Protein AF-A0A7I7X8P5-F1 (afdb_monomer_lite)

Foldseek 3Di:
DVLLVVLVVQLVVLVCVQCVQPVVLQDQAPPDDNADPLLVVLQVQLVVCQVVVVVVLVVQCVPFVDDDPDDQDDHTSHPVVVVCVCPVDPVSVVVSVVQCCLLVPVQQVCQVVVCVVLVRDPSSSLSVSCVRGNSSNSVSVSVSSVVSSVSNVVSVVVCVVCCVVPDDPPPPDDDDDD

InterPro domains:
  IPR021362 Protein of unknown function DUF2834 [PF11196] (41-147)

pLDDT: mean 90.39, std 12.72, range [47.62, 98.5]

Structure (mmCIF, N/CA/C/O backbone):
data_AF-A0A7I7X8P5-F1
#
_entry.id   AF-A0A7I7X8P5-F1
#
loop_
_atom_site.group_PDB
_atom_site.id
_atom_site.type_symbol
_atom_site.label_atom_id
_atom_site.label_alt_id
_atom_site.label_comp_id
_atom_site.label_asym_id
_atom_site.label_entity_id
_atom_site.label_seq_id
_atom_site.pdbx_PDB_ins_code
_atom_site.Cartn_x
_atom_site.Cartn_y
_atom_site.Cartn_z
_atom_site.occupancy
_atom_site.B_iso_or_equiv
_atom_site.auth_seq_id
_atom_site.auth_comp_id
_atom_site.auth_asym_id
_atom_site.auth_atom_id
_atom_site.pdbx_PDB_model_num
ATOM 1 N N . MET A 1 1 ? 1.576 -6.373 -21.141 1.00 84.38 1 MET A N 1
ATOM 2 C CA . MET A 1 1 ? 0.171 -6.500 -20.682 1.00 84.38 1 MET A CA 1
ATOM 3 C C . MET A 1 1 ? -0.008 -7.536 -19.574 1.00 84.38 1 MET A C 1
ATOM 5 O O . MET A 1 1 ? -0.614 -7.199 -18.567 1.00 84.38 1 MET A O 1
ATOM 9 N N . ILE A 1 2 ? 0.549 -8.750 -19.695 1.00 85.50 2 ILE A N 1
ATOM 10 C CA . ILE A 1 2 ? 0.429 -9.810 -18.666 1.00 85.50 2 ILE A CA 1
ATOM 11 C C . ILE A 1 2 ? 0.851 -9.330 -17.266 1.00 85.50 2 ILE A C 1
ATOM 13 O O . ILE A 1 2 ? 0.130 -9.565 -16.302 1.00 85.50 2 ILE A O 1
ATOM 17 N N . SER A 1 3 ? 1.967 -8.599 -17.153 1.00 84.81 3 SER A N 1
ATOM 18 C CA . SER A 1 3 ? 2.436 -8.044 -15.875 1.00 84.81 3 SER A CA 1
ATOM 19 C C . SER A 1 3 ? 1.381 -7.178 -15.179 1.00 84.81 3 SER A C 1
ATOM 21 O O . SER A 1 3 ? 1.156 -7.353 -13.986 1.00 84.81 3 SER A O 1
ATOM 23 N N . LEU A 1 4 ? 0.684 -6.303 -15.911 1.00 90.31 4 LEU A N 1
ATOM 24 C CA . LEU A 1 4 ? -0.352 -5.425 -15.354 1.00 90.31 4 LEU A CA 1
ATOM 25 C C . LEU A 1 4 ? -1.567 -6.213 -14.857 1.00 90.31 4 LEU A C 1
ATOM 27 O O . LEU A 1 4 ? -2.099 -5.912 -13.793 1.00 90.31 4 LEU A O 1
ATOM 31 N N . ILE A 1 5 ? -1.968 -7.257 -15.586 1.00 91.88 5 ILE A N 1
ATOM 32 C CA . ILE A 1 5 ? -3.070 -8.140 -15.177 1.00 91.88 5 ILE A CA 1
ATOM 33 C C . ILE A 1 5 ? -2.705 -8.878 -13.886 1.00 91.88 5 ILE A C 1
ATOM 35 O O . ILE A 1 5 ? -3.506 -8.919 -12.955 1.00 91.88 5 ILE A O 1
ATOM 39 N N . VAL A 1 6 ? -1.481 -9.407 -13.796 1.00 91.25 6 VAL A N 1
ATOM 40 C CA . VAL A 1 6 ? -0.989 -10.064 -12.577 1.00 91.25 6 VAL A CA 1
ATOM 41 C C 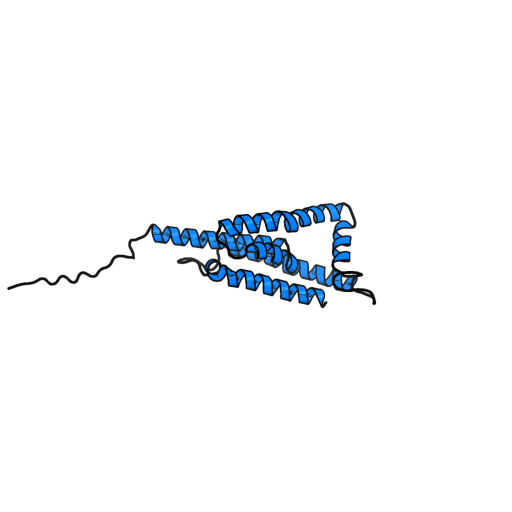. VAL A 1 6 ? -1.009 -9.093 -11.392 1.00 91.25 6 VAL A C 1
ATOM 43 O O . VAL A 1 6 ? -1.515 -9.453 -10.331 1.00 91.25 6 VAL A O 1
ATOM 46 N N . HIS A 1 7 ? -0.553 -7.848 -11.571 1.00 90.88 7 HIS A N 1
ATOM 47 C CA . HIS A 1 7 ? -0.622 -6.828 -10.516 1.00 90.88 7 HIS A CA 1
ATOM 48 C C . HIS A 1 7 ? -2.069 -6.512 -10.117 1.00 90.88 7 HIS A C 1
ATOM 50 O O . HIS A 1 7 ? -2.360 -6.432 -8.928 1.00 90.88 7 HIS A O 1
ATOM 56 N N . ALA A 1 8 ? -2.991 -6.410 -11.081 1.00 94.25 8 ALA A N 1
ATOM 57 C CA . ALA A 1 8 ? -4.411 -6.188 -10.809 1.00 94.25 8 ALA A CA 1
ATOM 58 C C . ALA A 1 8 ? -4.994 -7.291 -9.913 1.00 94.25 8 ALA A C 1
ATOM 60 O O . ALA A 1 8 ? -5.620 -7.009 -8.891 1.00 94.25 8 ALA A O 1
ATOM 61 N N . VAL A 1 9 ? -4.749 -8.553 -10.276 1.00 97.44 9 VAL A N 1
ATOM 62 C CA . VAL A 1 9 ? -5.248 -9.721 -9.543 1.00 97.44 9 VAL A CA 1
ATOM 63 C C . VAL A 1 9 ? -4.644 -9.782 -8.143 1.00 97.44 9 VAL A C 1
ATOM 65 O O . VAL A 1 9 ? -5.381 -9.948 -7.173 1.00 97.44 9 VAL A O 1
ATOM 68 N N . LEU A 1 10 ? -3.328 -9.596 -8.011 1.00 96.94 10 LEU A N 1
ATOM 69 C CA . LEU A 1 10 ? -2.650 -9.603 -6.711 1.00 96.94 10 LEU A CA 1
ATOM 70 C C . LEU A 1 10 ? -3.083 -8.427 -5.826 1.00 96.94 10 LEU A C 1
ATOM 72 O O . LEU A 1 10 ? -3.259 -8.600 -4.617 1.00 96.94 10 LEU A O 1
ATOM 76 N N . GLY A 1 11 ? -3.333 -7.256 -6.414 1.00 96.75 11 GLY A N 1
ATOM 77 C CA . GLY A 1 11 ? -3.871 -6.092 -5.714 1.00 96.75 11 GLY A CA 1
ATOM 78 C C . GLY A 1 11 ? -5.262 -6.369 -5.148 1.00 96.75 11 GLY A C 1
ATOM 79 O O . GLY A 1 11 ? -5.482 -6.216 -3.945 1.00 96.75 11 GLY A O 1
ATOM 80 N N . LEU A 1 12 ? -6.182 -6.861 -5.982 1.00 98.00 12 LEU A N 1
ATOM 81 C CA . LEU A 1 12 ? -7.537 -7.227 -5.558 1.00 98.00 12 LEU A CA 1
ATOM 82 C C . LEU A 1 12 ? -7.532 -8.343 -4.507 1.00 98.00 12 LEU A C 1
ATOM 84 O O . LEU A 1 12 ? -8.242 -8.240 -3.506 1.00 98.00 12 LEU A O 1
ATOM 88 N N . ALA A 1 13 ? -6.704 -9.375 -4.690 1.00 98.44 13 ALA A N 1
ATOM 89 C CA . ALA A 1 13 ? -6.555 -10.462 -3.727 1.00 98.44 13 ALA A CA 1
ATOM 90 C C . ALA A 1 13 ? -6.041 -9.955 -2.370 1.00 98.44 13 ALA A C 1
ATOM 92 O O . ALA A 1 13 ? -6.558 -10.350 -1.324 1.00 98.44 13 ALA A O 1
ATOM 93 N N . THR A 1 14 ? -5.074 -9.034 -2.374 1.00 98.44 14 THR A N 1
ATOM 94 C CA . THR A 1 14 ? -4.533 -8.436 -1.146 1.00 98.44 14 THR A CA 1
ATOM 95 C C . THR A 1 14 ? -5.583 -7.591 -0.425 1.00 98.44 14 THR A C 1
ATOM 97 O O . THR A 1 14 ? -5.774 -7.753 0.781 1.00 98.44 14 THR A O 1
ATOM 100 N N . ILE A 1 15 ? -6.324 -6.741 -1.147 1.00 98.25 15 ILE A N 1
ATOM 101 C CA . ILE A 1 15 ? -7.426 -5.945 -0.576 1.00 98.25 15 ILE A CA 1
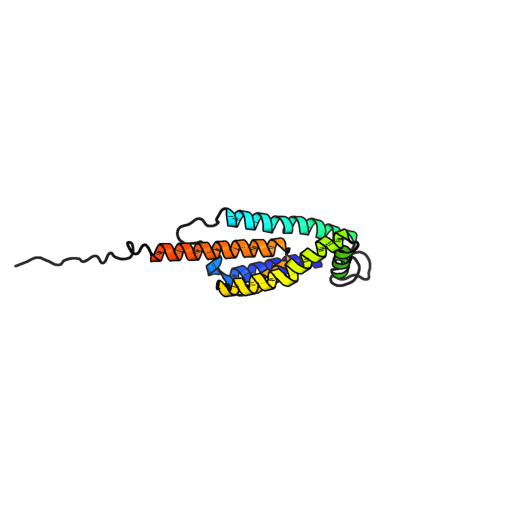ATOM 102 C C . ILE A 1 15 ? -8.494 -6.866 0.019 1.00 98.25 15 ILE A C 1
ATOM 104 O O . ILE A 1 15 ? -8.917 -6.678 1.163 1.00 98.25 15 ILE A O 1
ATOM 108 N N . TRP A 1 16 ? -8.898 -7.900 -0.719 1.00 98.50 16 TRP A N 1
ATOM 109 C CA . TRP A 1 16 ? -9.847 -8.894 -0.231 1.00 98.50 16 TRP A CA 1
ATOM 110 C C . TRP A 1 16 ? -9.344 -9.581 1.043 1.00 98.50 16 TRP A C 1
ATOM 112 O O . TRP A 1 16 ? -10.111 -9.765 1.992 1.00 98.50 16 TRP A O 1
ATOM 122 N N . TRP A 1 17 ? -8.056 -9.921 1.117 1.00 98.50 17 TRP A N 1
ATOM 123 C CA . TRP A 1 17 ? -7.473 -10.551 2.299 1.00 98.50 17 TRP A CA 1
ATOM 124 C C . TRP A 1 17 ? -7.461 -9.613 3.513 1.00 98.50 17 TRP A C 1
ATOM 126 O O . TRP A 1 17 ? -7.787 -10.038 4.626 1.00 98.50 17 TRP A O 1
ATOM 136 N N . ILE A 1 18 ? -7.172 -8.327 3.309 1.00 98.31 18 ILE A N 1
ATOM 137 C CA . ILE A 1 18 ? -7.258 -7.304 4.360 1.00 98.31 18 ILE A CA 1
ATOM 138 C C . ILE A 1 18 ? -8.686 -7.228 4.906 1.00 98.31 18 ILE A C 1
ATOM 140 O O . ILE A 1 18 ? -8.892 -7.365 6.117 1.00 98.31 18 ILE A O 1
ATOM 144 N N . VAL A 1 19 ? -9.673 -7.064 4.021 1.00 98.25 19 VAL A N 1
ATOM 145 C CA . VAL A 1 19 ? -11.083 -6.887 4.400 1.00 98.25 19 VAL A CA 1
ATOM 146 C C . VAL A 1 19 ? -11.638 -8.142 5.071 1.00 98.25 19 VAL A C 1
ATOM 148 O O . VAL A 1 19 ? -12.242 -8.068 6.142 1.00 98.25 19 VAL A O 1
ATOM 151 N N . SER A 1 20 ? -11.384 -9.317 4.495 1.00 98.06 20 SER A N 1
ATOM 152 C CA . SER A 1 20 ? -11.849 -10.598 5.038 1.00 98.06 20 SER A CA 1
ATOM 153 C C . SER A 1 20 ? -11.201 -10.952 6.379 1.00 98.06 20 SER A C 1
ATOM 155 O O . SER A 1 20 ? -11.864 -11.545 7.230 1.00 98.06 20 SER A O 1
ATOM 157 N N . SER A 1 21 ? -9.948 -10.550 6.614 1.00 97.69 21 SER A N 1
ATOM 158 C CA . SER A 1 21 ? -9.279 -10.741 7.908 1.00 97.69 21 SER A CA 1
ATOM 159 C C . SER A 1 21 ? -9.824 -9.805 8.989 1.00 97.69 21 SER A C 1
ATOM 161 O O . SER A 1 21 ? -9.817 -10.161 10.166 1.00 97.69 21 SER A O 1
ATOM 163 N N . ASN A 1 22 ? -10.335 -8.634 8.605 1.00 97.62 22 ASN A N 1
ATOM 164 C CA . ASN A 1 22 ? -10.732 -7.555 9.510 1.00 97.62 22 ASN A CA 1
ATOM 165 C C . ASN A 1 22 ? -12.232 -7.233 9.423 1.00 97.62 22 ASN A C 1
ATOM 167 O O . ASN A 1 22 ? -12.627 -6.077 9.556 1.00 97.62 22 ASN A O 1
ATOM 171 N N . ARG A 1 23 ? -13.093 -8.241 9.221 1.00 96.56 23 ARG A N 1
ATOM 172 C CA . ARG A 1 23 ? -14.549 -8.044 9.039 1.00 96.56 23 ARG A CA 1
ATOM 173 C C . ARG A 1 23 ? -15.207 -7.190 10.125 1.00 96.56 23 ARG A C 1
ATOM 175 O O . ARG A 1 23 ? -16.096 -6.412 9.810 1.00 96.56 23 ARG A O 1
ATOM 182 N N . SER A 1 24 ? -14.774 -7.315 11.381 1.00 94.25 24 SER A N 1
ATOM 183 C CA . SER A 1 24 ? -15.291 -6.500 12.489 1.00 94.25 24 SER A CA 1
ATOM 184 C C . SER A 1 24 ? -14.948 -5.019 12.347 1.00 94.25 24 SER A C 1
ATOM 186 O O . SER A 1 24 ? -15.756 -4.183 12.730 1.00 94.25 24 SER A O 1
ATOM 188 N N . VAL A 1 25 ? -13.779 -4.708 11.781 1.00 95.38 25 VAL A N 1
ATOM 189 C CA . VAL A 1 25 ? -13.351 -3.338 11.488 1.00 95.38 25 VAL A CA 1
ATOM 190 C C . VAL A 1 25 ? -14.154 -2.788 10.324 1.00 95.38 25 VAL A C 1
ATOM 192 O O . VAL A 1 25 ? -14.595 -1.659 10.394 1.00 95.38 25 VAL A O 1
ATOM 195 N N . PHE A 1 26 ? -14.377 -3.572 9.265 1.00 95.38 26 PHE A N 1
ATOM 196 C CA . PHE A 1 26 ? -15.104 -3.123 8.070 1.00 95.38 26 PHE A CA 1
ATOM 197 C C . PHE A 1 26 ? -16.634 -3.181 8.198 1.00 95.38 26 PHE A C 1
ATOM 199 O O . PHE A 1 26 ? -17.341 -2.716 7.303 1.00 95.38 26 PHE A O 1
ATOM 206 N N . ALA A 1 27 ? -17.161 -3.690 9.311 1.00 93.31 27 ALA A N 1
ATOM 207 C CA . ALA A 1 27 ? -18.585 -3.648 9.610 1.00 93.31 27 ALA A CA 1
ATOM 208 C C . ALA A 1 27 ? -19.090 -2.198 9.745 1.00 93.31 27 ALA A C 1
ATOM 210 O O . ALA A 1 27 ? -18.324 -1.247 9.911 1.00 93.31 27 ALA A O 1
ATOM 211 N N . LYS A 1 28 ? -20.410 -2.009 9.665 1.00 91.31 28 LYS A N 1
ATOM 212 C CA . LYS A 1 28 ? -21.026 -0.705 9.934 1.00 91.31 28 LYS A CA 1
ATOM 213 C C . LYS A 1 28 ? -20.867 -0.366 11.429 1.00 91.31 28 LYS A C 1
ATOM 215 O O . LYS A 1 28 ? -21.272 -1.180 12.263 1.00 91.31 28 LYS A O 1
ATOM 220 N N . PRO A 1 29 ? -20.341 0.817 11.799 1.00 88.94 29 PRO A N 1
ATOM 221 C CA . PRO A 1 29 ? -20.332 1.257 13.192 1.00 88.94 29 PRO A CA 1
ATOM 222 C C . PRO A 1 29 ? -21.755 1.376 13.757 1.00 88.94 29 PRO A C 1
ATOM 224 O O . PRO A 1 29 ? -22.667 1.862 13.085 1.00 88.94 29 PRO A O 1
ATOM 227 N N . SER A 1 30 ? -21.961 0.934 14.999 1.00 85.44 30 SER A N 1
ATOM 228 C CA . SER A 1 30 ? -23.277 0.979 15.649 1.00 85.44 30 SER A CA 1
ATOM 229 C C . SER A 1 30 ? -23.758 2.423 15.822 1.00 85.44 30 SER A C 1
ATOM 231 O O . SER A 1 30 ? -23.028 3.237 16.384 1.00 85.44 30 SER A O 1
ATOM 233 N N . GLY A 1 31 ? -24.986 2.723 15.384 1.00 74.12 31 GLY A N 1
ATOM 234 C CA . GLY A 1 31 ? -25.629 4.025 15.610 1.00 74.12 31 GLY A CA 1
ATOM 235 C C . GLY A 1 31 ? -25.119 5.183 14.743 1.00 74.12 31 GLY A C 1
ATOM 236 O O . GLY A 1 31 ? -25.388 6.330 15.077 1.00 74.12 31 GLY A O 1
ATOM 237 N N . GLY A 1 32 ? -24.390 4.914 13.651 1.00 77.94 32 GLY A N 1
ATOM 238 C CA . GLY A 1 32 ? -23.881 5.956 12.752 1.00 77.94 32 GLY A CA 1
ATOM 239 C C . GLY A 1 32 ? -23.962 5.611 11.263 1.00 77.94 32 GLY A C 1
ATOM 240 O O . GLY A 1 32 ? -24.420 4.536 10.865 1.00 77.94 32 GLY A O 1
ATOM 241 N N . GLU A 1 33 ? -23.497 6.546 10.434 1.00 87.44 33 GLU A N 1
ATOM 242 C CA . GLU A 1 33 ? -23.394 6.392 8.978 1.00 87.44 33 GLU A CA 1
ATOM 243 C C . GLU A 1 33 ? -22.415 5.283 8.578 1.00 87.44 33 GLU A C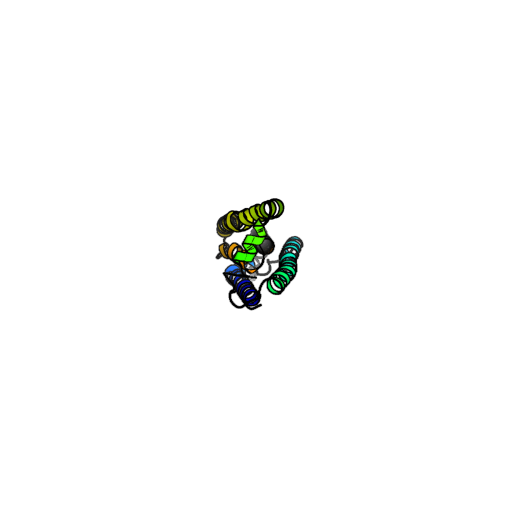 1
ATOM 245 O O . GLU A 1 33 ? -21.499 4.932 9.329 1.00 87.44 33 GLU A O 1
ATOM 250 N N . LEU A 1 34 ? -22.570 4.732 7.371 1.00 88.56 34 LEU A N 1
ATOM 251 C CA . LEU A 1 34 ? -21.666 3.686 6.891 1.00 88.56 34 LEU A CA 1
ATOM 252 C C . LEU A 1 34 ? -20.231 4.204 6.720 1.00 88.56 34 LEU A C 1
ATOM 254 O O . LEU A 1 34 ? -19.301 3.512 7.121 1.00 88.56 34 LEU A O 1
ATOM 258 N N . PHE A 1 35 ? -20.048 5.421 6.210 1.00 92.94 35 PHE A N 1
ATOM 259 C CA . PHE A 1 35 ? -18.753 6.078 6.007 1.00 92.94 35 PHE A CA 1
ATOM 260 C C . PHE A 1 35 ? -18.783 7.460 6.651 1.00 92.94 35 PHE A C 1
ATOM 262 O O . PHE A 1 35 ? -19.804 8.129 6.581 1.00 92.94 35 PHE A O 1
ATOM 269 N N . SER A 1 36 ? -17.681 7.888 7.266 1.00 93.75 36 SER A N 1
ATOM 270 C CA . SER A 1 36 ? -17.509 9.294 7.650 1.00 93.75 36 SER A CA 1
ATOM 271 C C . SER A 1 36 ? -16.974 10.123 6.473 1.00 93.75 36 SER A C 1
ATOM 273 O O . SER A 1 36 ? -16.308 9.554 5.603 1.00 93.75 36 SER A O 1
ATOM 275 N N . PRO A 1 37 ? -17.169 11.456 6.452 1.00 95.56 37 PRO A N 1
ATOM 276 C CA . PRO A 1 37 ? -16.602 12.314 5.409 1.00 95.56 37 PRO A CA 1
ATOM 277 C C . PRO A 1 37 ? -15.087 12.130 5.239 1.00 95.56 37 PRO A C 1
ATOM 279 O O . PRO A 1 37 ? -14.591 12.034 4.122 1.00 95.56 37 PRO A O 1
ATOM 282 N N . LEU A 1 38 ? -14.353 11.977 6.347 1.00 95.94 38 LEU A N 1
ATOM 283 C CA . LEU A 1 38 ? -12.909 11.742 6.316 1.00 95.94 38 LEU A CA 1
ATOM 284 C C . LEU A 1 38 ? -12.539 10.378 5.701 1.00 95.94 38 LEU A C 1
ATOM 286 O O . LEU A 1 38 ? -11.576 10.292 4.946 1.00 95.94 38 LEU A O 1
ATOM 290 N N . GLU A 1 39 ? -13.316 9.320 5.965 1.00 96.00 39 GLU A N 1
ATOM 291 C CA . GLU A 1 39 ? -13.126 8.028 5.281 1.00 96.00 39 GLU A CA 1
ATOM 292 C C . GLU A 1 39 ? -13.320 8.162 3.771 1.00 96.00 39 GLU A C 1
ATOM 294 O O . GLU A 1 39 ? -12.538 7.599 3.010 1.00 96.00 39 GLU A O 1
ATOM 299 N N . MET A 1 40 ? -14.335 8.915 3.332 1.00 96.94 40 MET A N 1
ATOM 300 C CA . MET A 1 40 ? -14.572 9.149 1.905 1.00 96.94 40 MET A CA 1
ATOM 301 C C . MET A 1 40 ? -13.397 9.885 1.258 1.00 96.94 40 MET A C 1
ATOM 303 O O . MET A 1 40 ? -12.971 9.497 0.173 1.00 96.94 40 MET A O 1
ATOM 307 N N . VAL A 1 41 ? -12.831 10.888 1.940 1.00 98.19 41 VAL A N 1
ATOM 308 C CA . VAL A 1 41 ? -11.629 11.596 1.472 1.00 98.19 41 VAL A CA 1
ATOM 309 C C . VAL A 1 41 ? -10.457 10.630 1.321 1.00 98.19 41 VAL A C 1
ATOM 311 O O . VAL A 1 41 ? -9.816 10.625 0.272 1.00 98.19 41 VAL A O 1
ATOM 314 N N . PHE A 1 42 ? -10.199 9.767 2.308 1.00 98.19 42 PHE A N 1
ATOM 315 C CA . PHE A 1 42 ? -9.129 8.775 2.195 1.00 98.19 42 PHE A CA 1
ATOM 316 C C . PHE A 1 42 ? -9.359 7.802 1.036 1.00 98.19 42 PHE A C 1
ATOM 318 O O . PHE A 1 42 ? -8.437 7.554 0.264 1.00 98.19 42 PHE A O 1
ATOM 325 N N . TYR A 1 43 ? -10.577 7.293 0.839 1.00 97.62 43 TYR A N 1
ATOM 326 C CA . TYR A 1 43 ? -10.848 6.429 -0.312 1.00 97.62 43 TYR A CA 1
ATOM 327 C C . TYR A 1 43 ? -10.670 7.160 -1.645 1.00 97.62 43 TYR A C 1
ATOM 329 O O . TYR A 1 43 ? -10.048 6.609 -2.549 1.00 97.62 43 TYR A O 1
ATOM 337 N N . ALA A 1 44 ? -11.140 8.403 -1.768 1.00 98.00 44 ALA A N 1
ATOM 338 C CA . ALA A 1 44 ? -10.975 9.195 -2.985 1.00 98.00 44 ALA A CA 1
ATOM 339 C C . ALA A 1 44 ? -9.491 9.452 -3.303 1.00 98.00 44 ALA A C 1
ATOM 341 O O . ALA A 1 44 ? -9.032 9.159 -4.409 1.00 98.00 44 ALA A O 1
ATOM 342 N N . VAL A 1 45 ? -8.726 9.918 -2.310 1.00 97.56 45 VAL A N 1
ATOM 343 C CA . VAL A 1 45 ? -7.281 10.175 -2.430 1.00 97.56 45 VAL A CA 1
ATOM 344 C C . VAL A 1 45 ? -6.492 8.887 -2.663 1.00 97.56 45 VAL A C 1
ATOM 346 O O . VAL A 1 45 ? -5.465 8.929 -3.327 1.00 97.56 45 VAL A O 1
ATOM 349 N N . GLY A 1 46 ? -6.957 7.740 -2.164 1.00 97.38 46 GLY A N 1
ATOM 350 C CA . GLY A 1 46 ? -6.329 6.443 -2.412 1.00 97.38 46 GLY A CA 1
ATOM 351 C C . GLY A 1 46 ? -6.622 5.873 -3.803 1.00 97.38 46 GLY A C 1
ATOM 352 O O . GLY A 1 46 ? -5.736 5.295 -4.428 1.00 97.38 46 GLY A O 1
ATOM 353 N N . ILE A 1 47 ? -7.846 6.030 -4.311 1.00 97.62 47 ILE A N 1
ATOM 354 C CA . ILE A 1 47 ? -8.262 5.479 -5.612 1.00 97.62 47 ILE A CA 1
ATOM 355 C C . ILE A 1 47 ? -7.684 6.293 -6.776 1.00 97.62 47 ILE A C 1
ATOM 357 O O . ILE A 1 47 ? -7.254 5.708 -7.771 1.00 97.62 47 ILE A O 1
ATOM 361 N N . ALA A 1 48 ? -7.615 7.622 -6.658 1.00 97.88 48 ALA A N 1
ATOM 362 C CA . ALA A 1 48 ? -7.073 8.493 -7.704 1.00 97.88 48 ALA A CA 1
ATOM 363 C C . ALA A 1 48 ? -5.671 8.070 -8.221 1.00 97.88 48 ALA A C 1
ATOM 365 O O . ALA A 1 48 ? -5.516 7.896 -9.433 1.00 97.88 48 ALA A O 1
ATOM 366 N N . PRO A 1 49 ? -4.658 7.821 -7.366 1.00 95.88 49 PRO A N 1
ATOM 367 C CA . PRO A 1 49 ? -3.341 7.368 -7.807 1.00 95.88 49 PRO A CA 1
ATOM 368 C C . PRO A 1 49 ? -3.325 5.947 -8.383 1.00 95.88 49 PRO A C 1
ATOM 370 O O . PRO A 1 49 ? -2.420 5.650 -9.157 1.00 95.88 49 PRO A O 1
ATOM 373 N N . ILE A 1 50 ? -4.311 5.083 -8.098 1.00 95.94 50 ILE A N 1
ATOM 374 C CA . ILE A 1 50 ? -4.452 3.815 -8.838 1.00 95.94 50 ILE A CA 1
ATOM 375 C C . ILE A 1 50 ? -4.781 4.120 -10.300 1.00 95.94 50 ILE A C 1
ATOM 377 O O . ILE A 1 50 ? -4.108 3.616 -11.193 1.00 95.94 50 ILE A O 1
ATOM 381 N N . VAL A 1 51 ? -5.779 4.971 -10.554 1.00 96.31 51 VAL A N 1
ATOM 382 C CA . VAL A 1 51 ? -6.208 5.316 -11.921 1.00 96.31 51 VAL A CA 1
ATOM 383 C C . VAL A 1 51 ? -5.077 5.997 -12.695 1.00 96.31 51 VAL A C 1
ATOM 385 O O . VAL A 1 51 ? -4.758 5.592 -13.814 1.00 96.31 51 VAL A O 1
ATOM 388 N N . LEU A 1 52 ? -4.426 6.989 -12.082 1.00 96.62 52 LEU A N 1
ATOM 389 C CA . LEU A 1 52 ? -3.295 7.693 -12.691 1.00 96.62 52 LEU A CA 1
ATOM 390 C C . LEU A 1 52 ? -2.099 6.758 -12.913 1.00 96.62 52 LEU A C 1
ATOM 392 O O . LEU A 1 52 ? -1.517 6.750 -13.995 1.00 96.62 52 LEU A O 1
ATOM 396 N N . GLY A 1 53 ? -1.762 5.929 -11.923 1.00 94.94 53 GLY A N 1
ATOM 397 C CA . GLY A 1 53 ? -0.683 4.950 -12.032 1.00 94.94 53 GLY A CA 1
ATOM 398 C C . GLY A 1 53 ? -0.919 3.957 -13.168 1.00 94.94 53 GLY A C 1
ATOM 399 O O . GLY A 1 53 ? -0.004 3.669 -13.931 1.00 94.94 53 GLY A O 1
ATOM 400 N N . TRP A 1 54 ? -2.157 3.493 -13.354 1.00 95.06 54 TRP A N 1
ATOM 401 C CA . TRP A 1 54 ? -2.520 2.621 -14.473 1.00 95.06 54 TRP A CA 1
ATOM 402 C C . TRP A 1 54 ? -2.295 3.274 -15.834 1.00 95.06 54 TRP A C 1
ATOM 404 O O . TRP A 1 54 ? -1.737 2.630 -16.723 1.00 95.06 54 TRP A O 1
ATOM 414 N N . TYR A 1 55 ? -2.671 4.544 -15.994 1.00 96.44 55 TYR A N 1
ATOM 415 C CA . TYR A 1 55 ? -2.407 5.287 -17.227 1.00 96.44 55 TYR A CA 1
ATOM 416 C C . TYR A 1 55 ? -0.907 5.297 -17.571 1.00 96.44 55 TYR A C 1
ATOM 418 O O . TYR A 1 55 ? -0.525 4.927 -18.685 1.00 96.44 55 TYR A O 1
ATOM 426 N N . PHE A 1 56 ? -0.052 5.651 -16.606 1.00 96.06 56 PHE A N 1
ATOM 427 C CA . PHE A 1 56 ? 1.399 5.688 -16.814 1.00 96.06 56 PHE A CA 1
ATOM 428 C C . PHE A 1 56 ? 2.002 4.294 -17.021 1.00 96.06 56 PHE A C 1
ATOM 430 O O . PHE A 1 56 ? 2.826 4.113 -17.913 1.00 96.06 56 PHE A O 1
ATOM 437 N N . ASN A 1 57 ? 1.549 3.286 -16.274 1.00 94.94 57 ASN A N 1
ATOM 438 C CA . ASN A 1 57 ? 2.045 1.914 -16.391 1.00 94.94 57 ASN A CA 1
ATOM 439 C C . ASN A 1 57 ? 1.701 1.281 -17.747 1.00 94.94 57 ASN A C 1
ATOM 441 O O . ASN A 1 57 ? 2.519 0.558 -18.315 1.00 94.94 57 ASN A O 1
ATOM 445 N N . ILE A 1 58 ? 0.515 1.561 -18.299 1.00 95.25 58 ILE A N 1
ATOM 446 C CA . ILE A 1 58 ? 0.145 1.114 -19.649 1.00 95.25 58 ILE A CA 1
ATOM 447 C C . ILE A 1 58 ? 1.055 1.763 -20.691 1.00 95.25 58 ILE A C 1
ATOM 449 O O . ILE A 1 58 ? 1.566 1.059 -21.559 1.00 95.25 58 ILE A O 1
ATOM 453 N N . ARG A 1 59 ? 1.283 3.081 -20.601 1.00 96.31 59 ARG A N 1
ATOM 454 C CA . ARG A 1 59 ? 2.195 3.804 -21.502 1.00 96.31 59 ARG A CA 1
ATOM 455 C C . ARG A 1 59 ? 3.608 3.230 -21.432 1.00 96.31 59 ARG A C 1
ATOM 457 O O . ARG A 1 59 ? 4.143 2.875 -22.472 1.00 96.31 59 ARG A O 1
ATOM 464 N N . PHE A 1 60 ? 4.140 3.031 -20.225 1.00 95.25 60 PHE A N 1
ATOM 465 C CA . PHE A 1 60 ? 5.450 2.419 -20.004 1.00 95.25 60 PHE A CA 1
ATOM 466 C C . PHE A 1 60 ? 5.563 1.044 -20.676 1.00 95.25 60 PHE A C 1
ATOM 468 O O . PHE A 1 60 ? 6.496 0.792 -21.433 1.00 95.25 60 PHE A O 1
ATOM 475 N N . VAL A 1 61 ? 4.600 0.147 -20.450 1.00 92.94 61 VAL A N 1
ATOM 476 C CA . VAL A 1 61 ? 4.648 -1.184 -21.071 1.00 92.94 61 VAL A CA 1
ATOM 477 C C . VAL A 1 61 ? 4.505 -1.089 -22.592 1.00 92.94 61 VAL A C 1
ATOM 479 O O . VAL A 1 61 ? 5.207 -1.799 -23.300 1.00 92.94 61 VAL A O 1
ATOM 482 N N . ASN A 1 62 ? 3.632 -0.224 -23.104 1.00 93.00 62 ASN A N 1
ATOM 483 C CA . ASN A 1 62 ? 3.441 -0.065 -24.546 1.00 93.00 62 ASN A CA 1
ATOM 484 C C . ASN A 1 62 ? 4.648 0.556 -25.252 1.00 93.00 62 ASN A C 1
ATOM 486 O O . ASN A 1 62 ? 4.834 0.275 -26.426 1.00 93.00 62 ASN A O 1
ATOM 490 N N . GLU A 1 63 ? 5.420 1.397 -24.567 1.00 94.25 63 GLU A N 1
ATOM 491 C CA . GLU A 1 63 ? 6.593 2.077 -25.123 1.00 94.25 63 GLU A CA 1
ATOM 492 C C . GLU A 1 63 ? 7.860 1.223 -25.031 1.00 94.25 63 GLU A C 1
ATOM 494 O O . GLU A 1 63 ? 8.678 1.217 -25.948 1.00 94.25 63 GLU A O 1
ATOM 499 N N . TYR A 1 64 ? 8.033 0.489 -23.929 1.00 93.00 64 TYR A N 1
ATOM 500 C CA . TYR A 1 64 ? 9.302 -0.174 -23.641 1.00 93.00 64 TYR A CA 1
ATOM 501 C C . TYR A 1 64 ? 9.260 -1.698 -23.751 1.00 93.00 64 TYR A C 1
ATOM 503 O O . TYR A 1 64 ? 10.324 -2.301 -23.846 1.00 93.00 64 TYR A O 1
ATOM 511 N N . ALA A 1 65 ? 8.100 -2.361 -23.718 1.00 88.94 65 ALA A N 1
ATOM 512 C CA . ALA A 1 65 ? 8.032 -3.827 -23.745 1.00 88.94 65 ALA A CA 1
ATOM 513 C C . ALA A 1 65 ? 8.058 -4.372 -25.185 1.00 88.94 65 ALA A C 1
ATOM 515 O O . ALA A 1 65 ? 7.073 -4.925 -25.680 1.00 88.94 65 ALA A O 1
ATOM 516 N N . HIS A 1 66 ? 9.195 -4.197 -25.859 1.00 83.69 66 HIS A N 1
ATOM 517 C CA . HIS A 1 66 ? 9.422 -4.651 -27.230 1.00 83.69 66 HIS A CA 1
ATOM 518 C C . HIS A 1 66 ? 10.640 -5.577 -27.336 1.00 83.69 66 HIS A C 1
ATOM 520 O O . HIS A 1 66 ? 11.620 -5.436 -26.604 1.00 83.69 66 HIS A O 1
ATOM 526 N N . GLY A 1 67 ? 10.592 -6.491 -28.307 1.00 75.38 67 GLY A N 1
ATOM 527 C CA . GLY A 1 67 ? 11.702 -7.377 -28.663 1.00 75.38 67 GLY A CA 1
ATOM 528 C C . GLY A 1 67 ? 11.647 -8.770 -28.016 1.00 75.38 67 GLY A C 1
ATOM 529 O O . GLY A 1 67 ? 10.797 -9.035 -27.172 1.00 75.38 67 GLY A O 1
ATOM 530 N N . PRO A 1 68 ? 12.540 -9.688 -28.424 1.00 76.50 68 PRO A N 1
ATOM 531 C CA . PRO A 1 68 ? 12.493 -11.098 -28.018 1.00 76.50 68 PRO A CA 1
ATOM 532 C C . PRO A 1 68 ? 13.022 -11.369 -26.597 1.00 76.50 68 PRO A C 1
ATOM 534 O O . PRO A 1 68 ? 12.734 -12.418 -26.031 1.00 76.50 68 PRO A O 1
ATOM 537 N N . ASN A 1 69 ? 13.769 -10.430 -26.003 1.00 78.00 69 ASN A N 1
ATOM 538 C CA . ASN A 1 69 ? 14.505 -10.626 -24.747 1.00 78.00 69 ASN A CA 1
ATOM 539 C C . ASN A 1 69 ? 13.915 -9.810 -23.585 1.00 78.00 69 ASN A C 1
ATOM 541 O O . ASN A 1 69 ? 14.637 -9.081 -22.903 1.00 78.00 69 ASN A O 1
ATOM 545 N N . HIS A 1 70 ? 12.602 -9.901 -23.363 1.00 84.94 70 HIS A N 1
ATOM 546 C CA . HIS A 1 70 ? 11.957 -9.243 -22.226 1.00 84.94 70 HIS A CA 1
ATOM 547 C C . HIS A 1 70 ? 11.032 -10.183 -21.449 1.00 84.94 70 HIS A C 1
ATOM 549 O O . HIS A 1 70 ? 10.402 -11.080 -22.006 1.00 84.94 70 HIS A O 1
ATOM 555 N N . ASN A 1 71 ? 10.948 -9.975 -20.138 1.00 87.00 71 ASN A N 1
ATOM 556 C CA . ASN A 1 71 ? 9.970 -10.607 -19.257 1.00 87.00 71 ASN A CA 1
ATOM 557 C C . ASN A 1 71 ? 9.555 -9.607 -18.155 1.00 87.00 71 ASN A C 1
ATOM 559 O O . ASN A 1 71 ? 10.113 -8.513 -18.081 1.00 87.00 71 ASN A O 1
ATOM 563 N N . PRO A 1 72 ? 8.572 -9.922 -17.291 1.00 85.38 72 PRO A N 1
ATOM 564 C CA . PRO A 1 72 ? 8.114 -8.977 -16.269 1.00 85.38 72 PRO A CA 1
ATOM 565 C C . PRO A 1 72 ? 9.196 -8.494 -15.289 1.00 85.38 72 PRO A C 1
ATOM 567 O O . PRO A 1 72 ? 9.040 -7.422 -14.709 1.00 85.38 72 PRO A O 1
ATOM 570 N N . ILE A 1 73 ? 10.275 -9.257 -15.099 1.00 87.69 73 ILE A N 1
ATOM 571 C CA . ILE A 1 73 ? 11.330 -8.966 -14.122 1.00 87.69 73 ILE A CA 1
ATOM 572 C C . ILE A 1 73 ? 12.507 -8.238 -14.791 1.00 87.69 73 ILE A C 1
ATOM 574 O O . ILE A 1 73 ? 12.935 -7.191 -14.302 1.00 87.69 73 ILE A O 1
ATOM 578 N N . TRP A 1 74 ? 12.980 -8.735 -15.940 1.00 89.62 74 TRP A N 1
ATOM 579 C CA . TRP A 1 74 ? 14.193 -8.264 -16.625 1.00 89.62 74 TRP A CA 1
ATOM 580 C C . TRP A 1 74 ? 13.949 -7.853 -18.086 1.00 89.62 74 TRP A C 1
ATOM 582 O O . TRP A 1 74 ? 13.079 -8.405 -18.764 1.00 89.62 74 TRP A O 1
ATOM 592 N N . GLY A 1 75 ? 14.776 -6.931 -18.590 1.00 90.31 75 GLY A N 1
ATOM 593 C CA . GLY A 1 75 ? 14.764 -6.476 -19.986 1.00 90.31 75 GLY A CA 1
ATOM 594 C C . GLY A 1 75 ? 13.851 -5.267 -20.257 1.00 90.31 75 GLY A C 1
ATOM 595 O O . GLY A 1 75 ? 13.365 -4.629 -19.318 1.00 90.31 75 GLY A O 1
ATOM 596 N N . PRO A 1 76 ? 13.621 -4.910 -21.530 1.00 91.56 76 PRO A N 1
ATOM 597 C CA . PRO A 1 76 ? 12.781 -3.771 -21.909 1.00 91.56 76 PRO A CA 1
ATOM 598 C C . PRO A 1 76 ? 11.338 -3.877 -21.368 1.00 91.56 76 PRO A C 1
ATOM 600 O O . PRO A 1 76 ? 10.732 -4.947 -21.355 1.00 91.56 76 PRO A O 1
ATOM 603 N N . GLY A 1 77 ? 10.782 -2.767 -20.871 1.00 91.19 77 GLY A N 1
ATOM 604 C CA . GLY A 1 77 ? 9.443 -2.719 -20.259 1.00 91.19 77 GLY A CA 1
ATOM 605 C C . GLY A 1 77 ? 9.242 -3.586 -19.005 1.00 91.19 77 GLY A C 1
ATOM 606 O O . GLY A 1 77 ? 8.100 -3.859 -18.631 1.00 91.19 77 GLY A O 1
ATOM 607 N N . SER A 1 78 ? 10.324 -4.051 -18.374 1.00 91.69 78 SER A N 1
ATOM 608 C CA . SER A 1 78 ? 10.285 -4.861 -17.152 1.00 91.69 78 SER A CA 1
ATOM 609 C C . SER A 1 78 ? 10.328 -4.018 -15.875 1.00 91.69 78 SER A C 1
ATOM 611 O O . SER A 1 78 ? 10.578 -2.812 -15.914 1.00 91.69 78 SER A O 1
ATOM 613 N N . TRP A 1 79 ? 10.138 -4.663 -14.720 1.00 90.00 79 TRP A N 1
ATOM 614 C CA . TRP A 1 79 ? 10.290 -4.020 -13.415 1.00 90.00 79 TRP A CA 1
ATOM 615 C C . TRP A 1 79 ? 11.686 -3.414 -13.214 1.00 90.00 79 TRP A C 1
ATOM 617 O O . TRP A 1 79 ? 11.794 -2.278 -12.759 1.00 90.00 79 TRP A O 1
ATOM 627 N N . THR A 1 80 ? 12.759 -4.113 -13.602 1.00 92.94 80 THR A N 1
ATOM 628 C CA . THR A 1 80 ? 14.115 -3.546 -13.479 1.00 92.94 80 THR A CA 1
ATOM 629 C C . THR A 1 80 ? 14.305 -2.295 -14.326 1.00 92.94 80 THR A C 1
ATOM 631 O O . THR A 1 80 ? 14.877 -1.322 -13.841 1.00 92.94 80 THR A O 1
ATOM 634 N N . HIS A 1 81 ? 13.775 -2.277 -15.551 1.00 94.62 81 HIS A N 1
ATOM 635 C CA . HIS A 1 81 ? 13.827 -1.088 -16.398 1.00 94.62 81 HIS A CA 1
ATOM 636 C C . HIS A 1 81 ? 13.012 0.070 -15.800 1.00 94.62 81 HIS 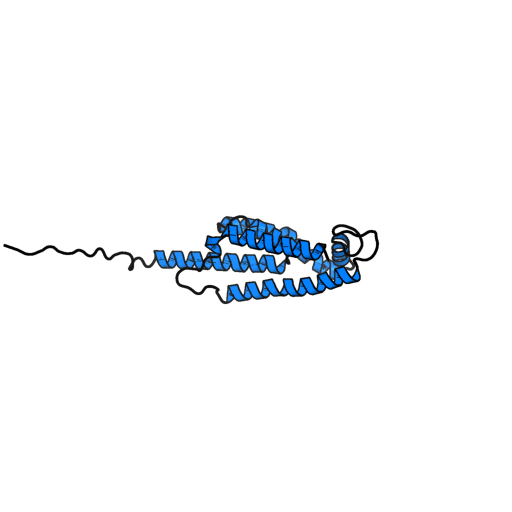A C 1
ATOM 638 O O . HIS A 1 81 ? 13.484 1.203 -15.780 1.00 94.62 81 HIS A O 1
ATOM 644 N N . TYR A 1 82 ? 11.836 -0.211 -15.229 1.00 94.00 82 TYR A N 1
ATOM 645 C CA . TYR A 1 82 ? 11.041 0.791 -14.514 1.00 94.00 82 TYR A CA 1
ATOM 646 C C . TYR A 1 82 ? 11.836 1.438 -13.367 1.00 94.00 82 TYR A C 1
ATOM 648 O O . TYR A 1 82 ? 11.892 2.662 -13.264 1.00 94.00 82 TYR A O 1
ATOM 656 N N . ILE A 1 83 ? 12.521 0.630 -12.547 1.00 94.88 83 ILE A N 1
ATOM 657 C CA . ILE A 1 83 ? 13.376 1.136 -11.463 1.00 94.88 83 ILE A CA 1
ATOM 658 C C . ILE A 1 83 ? 14.562 1.940 -12.008 1.00 94.88 83 ILE A C 1
ATOM 660 O O . ILE A 1 83 ? 14.883 2.986 -11.458 1.00 94.88 83 ILE A O 1
ATOM 664 N N . GLN A 1 84 ? 15.199 1.522 -13.101 1.00 96.19 84 GLN A N 1
ATOM 665 C CA . GLN A 1 84 ? 16.279 2.309 -13.710 1.00 96.19 84 GLN A CA 1
ATOM 666 C C . GLN A 1 84 ? 15.798 3.702 -14.138 1.00 96.19 84 GLN A C 1
ATOM 668 O O . GLN A 1 84 ? 16.468 4.696 -13.856 1.00 96.19 84 GLN A O 1
ATOM 673 N N . LEU A 1 85 ? 14.607 3.796 -14.741 1.00 96.94 85 LEU A N 1
ATOM 674 C CA . LEU A 1 85 ? 14.021 5.078 -15.141 1.00 96.94 85 LEU A CA 1
ATOM 675 C C . LEU A 1 85 ? 13.701 5.978 -13.941 1.00 96.94 85 LEU A C 1
ATOM 677 O O . LEU A 1 85 ? 13.906 7.189 -14.018 1.00 96.94 85 LEU A O 1
ATOM 681 N N . MET A 1 86 ? 13.289 5.403 -12.807 1.00 96.38 86 MET A N 1
ATOM 682 C CA . MET A 1 86 ? 13.085 6.144 -11.555 1.00 96.38 86 MET A CA 1
ATOM 683 C C . MET A 1 86 ? 14.358 6.855 -11.058 1.00 96.38 86 MET A C 1
ATOM 685 O O . MET A 1 86 ? 14.257 7.853 -10.346 1.00 96.38 86 MET A O 1
ATOM 689 N N . TYR A 1 87 ? 15.545 6.393 -11.456 1.00 97.38 87 TYR A N 1
ATOM 690 C CA . TYR A 1 87 ? 16.839 6.950 -11.048 1.00 97.38 87 TYR A CA 1
ATOM 691 C C . TYR A 1 87 ? 17.660 7.505 -12.222 1.00 97.38 87 TYR A C 1
ATOM 693 O O . TYR A 1 87 ? 18.862 7.720 -12.091 1.00 97.38 87 TYR A O 1
ATOM 701 N N . THR A 1 88 ? 17.031 7.776 -13.370 1.00 97.81 88 THR A N 1
ATOM 702 C CA . THR A 1 88 ? 17.756 8.145 -14.598 1.00 97.81 88 THR A CA 1
ATOM 703 C C . THR A 1 88 ? 18.457 9.507 -14.546 1.00 97.81 88 THR A C 1
ATOM 705 O O . THR A 1 88 ? 19.316 9.781 -15.381 1.00 97.81 88 THR A O 1
ATOM 708 N N . ASN A 1 89 ? 18.070 10.394 -13.626 1.00 98.00 89 ASN A N 1
ATOM 709 C CA . ASN A 1 89 ? 18.675 11.713 -13.441 1.00 98.00 89 ASN A CA 1
ATOM 710 C C . ASN A 1 89 ? 18.486 12.198 -11.987 1.00 98.00 89 ASN A C 1
ATOM 712 O O . ASN A 1 89 ? 17.654 11.631 -11.272 1.00 98.00 89 ASN A O 1
ATOM 716 N N . PRO A 1 90 ? 19.201 13.250 -11.538 1.00 98.25 90 PRO A N 1
ATOM 717 C CA . PRO A 1 90 ? 19.125 13.718 -10.152 1.00 98.25 90 PRO A CA 1
ATOM 718 C C . PRO A 1 90 ? 17.724 14.128 -9.680 1.00 98.25 90 PRO A C 1
ATOM 720 O O . PRO A 1 90 ? 17.366 13.844 -8.540 1.00 98.25 90 PRO A O 1
ATOM 723 N N . ALA A 1 91 ? 16.905 14.747 -10.537 1.00 97.75 91 ALA A N 1
ATOM 724 C CA . ALA A 1 91 ? 15.552 15.159 -10.161 1.00 97.75 91 ALA A CA 1
ATOM 725 C C . ALA A 1 91 ? 14.622 13.948 -9.975 1.00 97.75 91 ALA A C 1
ATOM 727 O O . ALA A 1 91 ? 13.909 13.861 -8.975 1.00 97.75 91 ALA A O 1
ATOM 728 N N . ALA A 1 92 ? 14.681 12.978 -10.893 1.00 97.19 92 ALA A N 1
ATOM 729 C CA . ALA A 1 92 ? 13.958 11.713 -10.765 1.00 97.19 92 ALA A CA 1
ATOM 730 C C . ALA A 1 92 ? 14.419 10.937 -9.522 1.00 97.19 92 ALA A C 1
ATOM 732 O O . ALA A 1 92 ? 13.594 10.514 -8.716 1.00 97.19 92 ALA A O 1
ATOM 733 N N . GLY A 1 93 ? 15.735 10.838 -9.310 1.00 97.56 93 GLY A N 1
ATOM 734 C CA . GLY A 1 93 ? 16.319 10.189 -8.138 1.00 97.56 93 GLY A CA 1
ATOM 735 C C . GLY A 1 93 ? 15.884 10.832 -6.819 1.00 97.56 93 GLY A C 1
ATOM 736 O O . GLY A 1 93 ? 15.570 10.111 -5.874 1.00 97.56 93 GLY A O 1
ATOM 737 N N . SER A 1 94 ? 15.787 12.166 -6.768 1.00 97.69 94 SER A N 1
ATOM 738 C CA . SER A 1 94 ? 15.301 12.899 -5.592 1.00 97.69 94 SER A CA 1
ATOM 739 C C . SER A 1 94 ? 13.875 12.502 -5.208 1.00 97.69 94 SER A C 1
ATOM 741 O O . SER A 1 94 ? 13.609 12.274 -4.036 1.00 97.69 94 SER A O 1
ATOM 743 N N . ALA A 1 95 ? 12.956 12.381 -6.168 1.00 96.75 95 ALA A N 1
ATOM 744 C CA . ALA A 1 95 ? 11.585 11.954 -5.876 1.00 96.75 95 ALA A CA 1
ATOM 745 C C . ALA A 1 95 ? 11.503 10.448 -5.559 1.00 96.75 95 ALA A C 1
ATOM 747 O O . ALA A 1 95 ? 10.776 10.014 -4.662 1.00 96.75 95 ALA A O 1
ATOM 748 N N . SER A 1 96 ? 12.272 9.635 -6.280 1.00 97.12 96 SER A N 1
ATOM 749 C CA . SER A 1 96 ? 12.271 8.177 -6.146 1.00 97.12 96 SER A CA 1
ATOM 750 C C . SER A 1 96 ? 12.864 7.692 -4.827 1.00 97.12 96 SER A C 1
ATOM 752 O O . SER A 1 96 ? 12.421 6.669 -4.296 1.00 97.12 96 SER A O 1
ATOM 754 N N . GLN A 1 97 ? 13.836 8.415 -4.264 1.00 97.50 97 GLN A N 1
ATOM 755 C CA . GLN A 1 97 ? 14.395 8.080 -2.955 1.00 97.50 97 GLN A CA 1
ATOM 756 C C . GLN A 1 97 ? 13.359 8.266 -1.836 1.00 97.50 97 GLN A C 1
ATOM 758 O O . GLN A 1 97 ? 13.187 7.358 -1.023 1.00 97.50 97 GLN A O 1
ATOM 763 N N . ASP A 1 98 ? 12.583 9.356 -1.870 1.00 97.19 98 ASP A N 1
ATOM 764 C CA . ASP A 1 98 ? 11.493 9.603 -0.921 1.00 97.19 98 ASP A CA 1
ATOM 765 C C . ASP A 1 98 ? 10.430 8.517 -1.044 1.00 97.19 98 ASP A C 1
ATOM 767 O O . ASP A 1 98 ? 10.040 7.907 -0.048 1.00 97.19 98 ASP A O 1
ATOM 771 N N . TYR A 1 99 ? 10.011 8.213 -2.277 1.00 95.44 99 TYR A N 1
ATOM 772 C CA . TYR A 1 99 ? 9.070 7.129 -2.547 1.00 95.44 99 TYR A CA 1
ATOM 773 C C . TYR A 1 99 ? 9.552 5.797 -1.962 1.00 95.44 99 TYR A C 1
ATOM 775 O O . TYR A 1 99 ? 8.776 5.086 -1.323 1.00 95.44 99 TYR A O 1
ATOM 783 N N . THR A 1 100 ? 10.830 5.464 -2.146 1.00 95.38 100 THR A N 1
ATOM 784 C CA . THR A 1 100 ? 11.416 4.208 -1.662 1.00 95.38 100 THR A CA 1
ATOM 785 C C . THR A 1 100 ? 11.438 4.154 -0.139 1.00 95.38 100 THR A C 1
ATOM 787 O O . THR A 1 100 ? 10.984 3.168 0.441 1.00 95.38 100 THR A O 1
ATOM 790 N N . ILE A 1 101 ? 11.898 5.218 0.522 1.00 97.50 101 ILE A N 1
ATOM 791 C CA . ILE A 1 101 ? 11.951 5.293 1.987 1.00 97.50 101 ILE A CA 1
ATOM 792 C C . ILE A 1 101 ? 10.538 5.224 2.574 1.00 97.50 101 ILE A C 1
ATOM 794 O O . ILE A 1 101 ? 10.274 4.420 3.470 1.00 97.50 101 ILE A O 1
ATOM 798 N N . ILE A 1 102 ? 9.605 6.015 2.048 1.00 97.31 102 ILE A N 1
ATOM 799 C CA . ILE A 1 102 ? 8.220 6.049 2.523 1.00 97.31 102 ILE A CA 1
ATOM 800 C C . ILE A 1 102 ? 7.557 4.680 2.331 1.00 97.31 102 ILE A C 1
ATOM 802 O O . ILE A 1 102 ? 6.966 4.147 3.265 1.00 97.31 102 ILE A O 1
ATOM 806 N N . ASN A 1 103 ? 7.688 4.070 1.153 1.00 96.69 103 ASN A N 1
ATOM 807 C CA . ASN A 1 103 ? 6.954 2.852 0.824 1.00 96.69 103 ASN A CA 1
ATOM 808 C C . ASN A 1 103 ? 7.573 1.571 1.406 1.00 96.69 103 ASN A C 1
ATOM 810 O O . ASN A 1 103 ? 6.848 0.689 1.857 1.00 96.69 103 ASN A O 1
ATOM 814 N N . VAL A 1 104 ? 8.901 1.439 1.372 1.00 95.69 104 VAL A N 1
ATOM 815 C CA . VAL A 1 104 ? 9.602 0.186 1.713 1.00 95.69 104 VAL A CA 1
ATOM 816 C C . VAL A 1 104 ? 10.106 0.180 3.154 1.00 95.69 104 VAL A C 1
ATOM 818 O O . VAL A 1 104 ? 10.273 -0.890 3.733 1.00 95.69 104 VAL A O 1
ATOM 821 N N . VAL A 1 105 ? 10.305 1.353 3.763 1.00 96.25 105 VAL A N 1
ATOM 822 C CA . VAL A 1 105 ? 10.790 1.464 5.147 1.00 96.25 105 VAL A CA 1
ATOM 823 C C . VAL A 1 105 ? 9.679 1.948 6.074 1.00 96.25 105 VAL A C 1
ATOM 825 O O . VAL A 1 105 ? 9.277 1.225 6.985 1.00 96.25 105 VAL A O 1
ATOM 828 N N . LEU A 1 106 ? 9.142 3.149 5.850 1.00 97.12 106 LEU A N 1
ATOM 829 C CA . LEU A 1 106 ? 8.215 3.766 6.802 1.00 97.12 106 LEU A CA 1
ATOM 830 C C . LEU A 1 106 ? 6.848 3.083 6.830 1.00 97.12 106 LEU A C 1
ATOM 832 O O . LEU A 1 106 ? 6.338 2.807 7.915 1.00 97.12 106 LEU A O 1
ATOM 836 N N . LEU A 1 107 ? 6.253 2.791 5.672 1.00 96.94 107 LEU A N 1
ATOM 837 C CA . LEU A 1 107 ? 4.937 2.161 5.583 1.00 96.94 107 LEU A CA 1
ATOM 838 C C . LEU A 1 107 ? 4.870 0.819 6.332 1.00 96.94 107 LEU A C 1
ATOM 840 O O . LEU A 1 107 ? 3.970 0.683 7.168 1.00 96.94 107 LEU A O 1
ATOM 844 N N . PRO A 1 108 ? 5.762 -0.171 6.110 1.00 96.50 108 PRO A N 1
ATOM 845 C CA . PRO A 1 108 ? 5.702 -1.419 6.863 1.00 96.50 108 PRO A CA 1
ATOM 846 C C . PRO A 1 108 ? 5.948 -1.196 8.354 1.00 96.50 108 PRO A C 1
ATOM 848 O O . PRO A 1 108 ? 5.178 -1.714 9.157 1.00 96.50 108 PRO A O 1
ATOM 851 N N . LEU A 1 109 ? 6.940 -0.389 8.748 1.00 96.00 109 LEU A N 1
ATOM 852 C CA . LEU A 1 109 ? 7.199 -0.112 10.167 1.00 96.00 109 LEU A CA 1
ATOM 853 C C . LEU A 1 109 ? 5.968 0.479 10.859 1.00 96.00 109 LEU A C 1
ATOM 855 O O . LEU A 1 109 ? 5.536 -0.017 11.900 1.00 96.00 109 LEU A O 1
ATOM 859 N N . PHE A 1 110 ? 5.373 1.506 10.257 1.00 93.69 110 PHE A N 1
ATOM 860 C CA . PHE A 1 110 ? 4.217 2.191 10.813 1.00 93.69 110 PHE A CA 1
ATOM 861 C C . PHE A 1 110 ? 2.983 1.288 10.844 1.00 93.69 110 PHE A C 1
ATOM 863 O O . PHE A 1 110 ? 2.405 1.089 11.910 1.00 93.69 110 PHE A O 1
ATOM 870 N N . THR A 1 111 ? 2.593 0.706 9.706 1.00 96.69 111 THR A N 1
ATOM 871 C CA . THR A 1 111 ? 1.367 -0.103 9.618 1.00 96.69 111 THR A CA 1
ATOM 872 C C . THR A 1 111 ? 1.438 -1.340 10.499 1.00 96.69 111 THR A C 1
ATOM 874 O O . THR A 1 111 ? 0.461 -1.653 11.172 1.00 96.69 111 THR A O 1
ATOM 877 N N . ILE A 1 112 ? 2.587 -2.019 10.565 1.00 97.62 112 ILE A N 1
ATOM 878 C CA . ILE A 1 112 ? 2.761 -3.218 11.388 1.00 97.62 112 ILE A CA 1
ATOM 879 C C . ILE A 1 112 ? 2.674 -2.865 12.874 1.00 97.62 112 ILE A C 1
ATOM 881 O O . ILE A 1 112 ? 1.870 -3.462 13.593 1.00 97.62 112 ILE A O 1
ATOM 885 N N . VAL A 1 113 ? 3.466 -1.894 13.337 1.00 97.31 113 VAL A N 1
ATOM 886 C CA . VAL A 1 113 ? 3.528 -1.535 14.762 1.00 97.31 113 VAL A CA 1
ATOM 887 C C . VAL A 1 113 ? 2.207 -0.931 15.235 1.00 97.31 113 VAL A C 1
ATOM 889 O O . VAL A 1 113 ? 1.643 -1.389 16.229 1.00 97.31 113 VAL A O 1
ATOM 892 N N . ASP A 1 114 ? 1.689 0.078 14.534 1.00 96.62 114 ASP A N 1
ATOM 893 C CA . ASP A 1 114 ? 0.434 0.741 14.901 1.00 96.62 114 ASP A CA 1
ATOM 894 C C . ASP A 1 114 ? -0.768 -0.196 14.708 1.00 96.62 114 ASP A C 1
ATOM 896 O O . ASP A 1 114 ? -1.646 -0.274 15.569 1.00 96.62 114 ASP A O 1
ATOM 900 N N . GLY A 1 115 ? -0.781 -0.988 13.636 1.00 96.56 115 GLY A N 1
ATOM 901 C CA . GLY A 1 115 ? -1.899 -1.866 13.315 1.00 96.56 115 GLY A CA 1
ATOM 902 C C . GLY A 1 115 ? -2.084 -2.971 14.346 1.00 96.56 115 GLY A C 1
ATOM 903 O O . GLY A 1 115 ? -3.208 -3.201 14.799 1.00 96.56 115 GLY A O 1
ATOM 904 N N . TYR A 1 116 ? -0.995 -3.607 14.790 1.00 96.94 116 TYR A N 1
ATOM 905 C CA . TYR A 1 116 ? -1.077 -4.596 15.865 1.00 96.94 116 TYR A CA 1
ATOM 906 C C . TYR A 1 116 ? -1.485 -3.963 17.199 1.00 96.94 116 TYR A C 1
ATOM 908 O O . TYR A 1 116 ? -2.331 -4.528 17.892 1.00 96.94 116 TYR A O 1
ATOM 916 N N . ARG A 1 117 ? -0.985 -2.763 17.532 1.00 96.00 117 ARG A N 1
ATOM 917 C CA . ARG A 1 117 ? -1.407 -2.021 18.739 1.00 96.00 117 ARG A CA 1
ATOM 918 C C . ARG A 1 117 ? -2.905 -1.703 18.749 1.00 96.00 117 ARG A C 1
ATOM 920 O O . ARG A 1 117 ? -3.510 -1.652 19.814 1.00 96.00 117 ARG A O 1
ATOM 927 N N . ARG A 1 118 ? -3.517 -1.519 17.577 1.00 94.69 118 ARG A N 1
ATOM 928 C CA . ARG A 1 118 ? -4.960 -1.257 17.411 1.00 94.69 118 ARG A CA 1
ATOM 929 C C . ARG A 1 118 ? -5.816 -2.518 17.282 1.00 94.69 118 ARG A C 1
ATOM 931 O O . ARG A 1 118 ? -7.030 -2.404 17.095 1.00 94.69 118 ARG A O 1
ATOM 938 N N . GLY A 1 119 ? -5.212 -3.705 17.358 1.00 95.19 119 GLY A N 1
ATOM 939 C CA . GLY A 1 119 ? -5.909 -4.985 17.233 1.00 95.19 119 GLY A CA 1
ATOM 940 C C . GLY A 1 119 ? -6.305 -5.355 15.800 1.00 95.19 119 GLY A C 1
ATOM 941 O O . GLY A 1 119 ? -7.213 -6.167 15.614 1.00 95.19 119 GLY A O 1
ATOM 942 N N . LEU A 1 120 ? -5.658 -4.778 14.779 1.00 97.38 120 LEU A N 1
ATOM 943 C CA . LEU A 1 120 ? -5.853 -5.198 13.391 1.00 97.38 120 LEU A CA 1
ATOM 944 C C . LEU A 1 120 ? -5.226 -6.577 13.156 1.00 97.38 120 LEU A C 1
ATOM 946 O O . LEU A 1 120 ? -4.132 -6.887 13.632 1.00 97.38 120 LEU A O 1
ATOM 950 N N . ARG A 1 121 ? -5.895 -7.405 12.355 1.00 97.25 121 ARG A N 1
ATOM 951 C CA . ARG A 1 121 ? -5.361 -8.684 11.885 1.00 97.25 121 ARG A CA 1
ATOM 952 C C . ARG A 1 121 ? -4.542 -8.470 10.617 1.00 97.25 121 ARG A C 1
ATOM 954 O O . ARG A 1 121 ? -5.042 -7.906 9.647 1.00 97.25 121 ARG A O 1
ATOM 961 N N . ARG A 1 122 ? -3.315 -9.003 10.604 1.00 97.56 122 ARG A N 1
ATOM 962 C CA . ARG A 1 122 ? -2.389 -8.984 9.452 1.00 97.56 122 ARG A CA 1
ATOM 963 C C . ARG A 1 122 ? -2.128 -7.570 8.883 1.00 97.56 122 ARG A C 1
ATOM 965 O O . ARG A 1 122 ? -2.273 -7.364 7.681 1.00 97.56 122 ARG A O 1
ATOM 972 N N . PRO A 1 123 ? -1.725 -6.586 9.706 1.00 97.50 123 PRO A N 1
ATOM 973 C CA . PRO A 1 123 ? -1.480 -5.218 9.246 1.00 97.50 123 PRO A CA 1
ATOM 974 C C . PRO A 1 123 ? -0.323 -5.087 8.236 1.00 97.50 123 PRO A C 1
ATOM 976 O O . PRO A 1 123 ? -0.301 -4.151 7.448 1.00 97.50 123 PRO A O 1
ATOM 979 N N . TRP A 1 124 ? 0.599 -6.051 8.174 1.00 97.62 124 TRP A N 1
ATOM 980 C CA . TRP A 1 124 ? 1.634 -6.102 7.131 1.00 97.62 124 TRP A CA 1
ATOM 981 C C . TRP A 1 124 ? 1.058 -6.179 5.705 1.00 97.62 124 TRP A C 1
ATOM 983 O O . TRP A 1 124 ? 1.736 -5.812 4.748 1.00 97.62 124 TRP A O 1
ATOM 993 N N . LEU A 1 125 ? -0.202 -6.606 5.544 1.00 98.06 125 LEU A N 1
ATOM 994 C CA . LEU A 1 125 ? -0.864 -6.623 4.241 1.00 98.06 125 LEU A CA 1
ATOM 995 C C . LEU A 1 125 ? -1.052 -5.221 3.649 1.00 98.06 125 LEU A C 1
ATOM 997 O O . LEU A 1 125 ? -1.142 -5.111 2.432 1.00 98.06 125 LEU A O 1
ATOM 1001 N N . TYR A 1 126 ? -1.072 -4.152 4.456 1.00 97.81 126 TYR A N 1
ATOM 1002 C CA . TYR A 1 126 ? -1.108 -2.785 3.920 1.00 97.81 126 TYR A CA 1
ATOM 1003 C C . TYR A 1 126 ? 0.181 -2.456 3.162 1.00 97.81 126 TYR A C 1
ATOM 1005 O O . TYR A 1 126 ? 0.107 -1.934 2.053 1.00 97.81 126 TYR A O 1
ATOM 1013 N N . PHE A 1 127 ? 1.344 -2.860 3.679 1.00 97.38 127 PHE A N 1
ATOM 1014 C CA . PHE A 1 127 ? 2.593 -2.792 2.917 1.00 97.38 127 PHE A CA 1
ATOM 1015 C C . PHE A 1 127 ? 2.532 -3.664 1.657 1.00 97.38 127 PHE A C 1
ATOM 1017 O O . PHE A 1 127 ? 2.812 -3.187 0.568 1.00 97.38 127 PHE A O 1
ATOM 1024 N N . VAL A 1 128 ? 2.069 -4.913 1.751 1.00 97.38 128 VAL A N 1
ATOM 1025 C CA . VAL A 1 128 ? 1.951 -5.772 0.556 1.00 97.38 128 VAL A CA 1
ATOM 1026 C C . VAL A 1 128 ? 0.999 -5.183 -0.486 1.00 97.38 128 VAL A C 1
ATOM 1028 O O . VAL A 1 128 ? 1.253 -5.288 -1.683 1.00 97.38 128 VAL A O 1
ATOM 1031 N N . SER A 1 129 ? -0.059 -4.492 -0.058 1.00 97.31 129 SER A N 1
ATOM 1032 C CA . SER A 1 129 ? -0.978 -3.823 -0.977 1.00 97.31 129 SER A CA 1
ATOM 1033 C C . SER A 1 129 ? -0.287 -2.720 -1.777 1.00 97.31 129 SER A C 1
ATOM 1035 O O . SER A 1 129 ? -0.620 -2.536 -2.949 1.00 97.31 129 SER A O 1
ATOM 1037 N N . SER A 1 130 ? 0.712 -2.038 -1.204 1.00 96.31 130 SER A N 1
ATOM 1038 C CA . SER A 1 130 ? 1.442 -0.971 -1.892 1.00 96.31 130 SER A CA 1
ATOM 1039 C C . SER A 1 130 ? 2.295 -1.482 -3.052 1.00 96.31 130 SER A C 1
ATOM 1041 O O . SER A 1 130 ? 2.533 -0.734 -3.997 1.00 96.31 130 SER A O 1
ATOM 1043 N N . LEU A 1 131 ? 2.693 -2.761 -3.018 1.00 93.38 131 LEU A N 1
ATOM 1044 C CA . LEU A 1 131 ? 3.452 -3.416 -4.087 1.00 93.38 131 LEU A CA 1
ATOM 1045 C C . LEU A 1 131 ? 2.609 -3.659 -5.347 1.00 93.38 131 LEU A C 1
ATOM 1047 O O . LEU A 1 131 ? 3.153 -3.726 -6.445 1.00 93.38 131 LEU A O 1
ATOM 1051 N N . PHE A 1 132 ? 1.287 -3.789 -5.201 1.00 94.12 132 PHE A N 1
ATOM 1052 C CA . PHE A 1 132 ? 0.384 -4.163 -6.298 1.00 94.12 132 PHE A CA 1
ATOM 1053 C C . PHE A 1 132 ? -0.602 -3.067 -6.710 1.00 94.12 132 PHE A C 1
ATOM 1055 O O . PHE A 1 132 ? -1.234 -3.174 -7.758 1.00 94.12 132 PHE A O 1
ATOM 1062 N N . THR A 1 133 ? -0.764 -2.032 -5.886 1.00 93.69 133 THR A N 1
ATOM 1063 C CA . THR A 1 133 ? -1.698 -0.927 -6.135 1.00 93.69 133 THR A CA 1
ATOM 1064 C C . THR A 1 133 ? -0.930 0.377 -6.351 1.00 93.69 133 THR A C 1
ATOM 1066 O O . THR A 1 133 ? -0.464 0.647 -7.453 1.00 93.69 133 THR A O 1
ATOM 1069 N N . SER A 1 134 ? -0.773 1.183 -5.306 1.00 94.12 134 SER A N 1
ATOM 1070 C CA . SER A 1 134 ? 0.158 2.302 -5.233 1.00 94.12 134 SER A CA 1
ATOM 1071 C C . SER A 1 134 ? 0.541 2.553 -3.773 1.00 94.12 134 SER A C 1
ATOM 1073 O O . SER A 1 134 ? -0.219 2.222 -2.858 1.00 94.12 134 SER A O 1
ATOM 1075 N N . CYS A 1 135 ? 1.689 3.197 -3.548 1.00 95.62 135 CYS A N 1
ATOM 1076 C CA . CYS A 1 135 ? 2.094 3.662 -2.217 1.00 95.62 135 CYS A CA 1
ATOM 1077 C C . CYS A 1 135 ? 0.995 4.516 -1.557 1.00 95.62 135 CYS A C 1
ATOM 1079 O O . CYS A 1 135 ? 0.558 4.230 -0.442 1.00 95.62 135 CYS A O 1
ATOM 1081 N N . ALA A 1 136 ? 0.473 5.508 -2.283 1.00 96.81 136 ALA A N 1
ATOM 1082 C CA . ALA A 1 136 ? -0.558 6.407 -1.774 1.00 96.81 136 ALA A CA 1
ATOM 1083 C C . ALA A 1 136 ? -1.862 5.676 -1.407 1.00 96.81 136 ALA A C 1
ATOM 1085 O O . ALA A 1 136 ? -2.445 5.958 -0.358 1.00 96.81 136 ALA A O 1
ATOM 1086 N N . PHE A 1 137 ? -2.293 4.701 -2.217 1.00 97.88 137 PHE A N 1
ATOM 1087 C CA . PHE A 1 137 ? -3.459 3.879 -1.891 1.00 97.88 137 PHE A CA 1
ATOM 1088 C C . PHE A 1 137 ? -3.269 3.123 -0.578 1.00 97.88 137 PHE A C 1
ATOM 1090 O O . PHE A 1 137 ? -4.166 3.143 0.258 1.00 97.88 137 PHE A O 1
ATOM 1097 N N . ALA A 1 138 ? -2.116 2.486 -0.367 1.00 97.50 138 ALA A N 1
ATOM 1098 C CA . ALA A 1 138 ? -1.866 1.710 0.843 1.00 97.50 138 ALA A CA 1
ATOM 1099 C C . ALA A 1 138 ? -1.939 2.568 2.116 1.00 97.50 138 ALA A C 1
ATOM 1101 O O . ALA A 1 138 ? -2.587 2.172 3.089 1.00 97.50 138 ALA A O 1
ATOM 1102 N N . TYR A 1 139 ? -1.349 3.768 2.088 1.00 97.81 139 TYR A N 1
ATOM 1103 C CA . TYR A 1 139 ? -1.470 4.745 3.174 1.00 97.81 139 TYR A CA 1
ATOM 1104 C C . TYR A 1 139 ? -2.918 5.165 3.402 1.00 97.81 139 TYR A C 1
ATOM 1106 O O . TYR A 1 139 ? -3.423 5.083 4.521 1.00 97.81 139 TYR A O 1
ATOM 1114 N N . ALA A 1 140 ? -3.606 5.588 2.343 1.00 98.19 140 ALA A N 1
ATOM 1115 C CA . ALA A 1 140 ? -4.972 6.072 2.450 1.00 98.19 140 ALA A CA 1
ATOM 1116 C C . ALA A 1 140 ? -5.932 4.968 2.923 1.00 98.19 140 ALA A C 1
ATOM 1118 O O . ALA A 1 140 ? -6.799 5.206 3.764 1.00 98.19 140 ALA A O 1
ATOM 1119 N N . PHE A 1 141 ? -5.734 3.734 2.461 1.00 98.25 141 PHE A N 1
ATOM 1120 C CA . PHE A 1 141 ? -6.519 2.585 2.890 1.00 98.25 141 PHE A CA 1
ATOM 1121 C C . PHE A 1 141 ? -6.267 2.239 4.361 1.00 98.25 141 PHE A C 1
ATOM 1123 O O . PHE A 1 141 ? -7.211 1.957 5.108 1.00 98.25 141 PHE A O 1
ATOM 1130 N N . TYR A 1 142 ? -5.017 2.334 4.816 1.00 98.00 142 TYR A N 1
ATOM 1131 C CA . TYR A 1 142 ? -4.694 2.204 6.232 1.00 98.00 142 TYR A CA 1
ATOM 1132 C C . TYR A 1 142 ? -5.355 3.311 7.068 1.00 98.00 142 TYR A C 1
ATOM 1134 O O . TYR A 1 142 ? -5.983 3.020 8.087 1.00 98.00 142 TYR A O 1
ATOM 1142 N N . PHE A 1 143 ? -5.306 4.566 6.611 1.00 98.06 143 PHE A N 1
ATOM 1143 C CA . PHE A 1 143 ? -5.944 5.702 7.281 1.00 98.06 143 PHE A CA 1
ATOM 1144 C C . PHE A 1 143 ? -7.468 5.566 7.374 1.00 98.06 143 PHE A C 1
ATOM 1146 O O . PHE A 1 143 ? -8.049 5.783 8.440 1.00 98.06 143 PHE A O 1
ATOM 1153 N N . ALA A 1 144 ? -8.124 5.117 6.303 1.00 97.81 144 ALA A N 1
ATOM 1154 C CA . ALA A 1 144 ? -9.548 4.797 6.326 1.00 97.81 144 ALA A CA 1
ATOM 1155 C C . ALA A 1 144 ? -9.864 3.692 7.351 1.00 97.81 144 ALA A C 1
ATOM 1157 O O . ALA A 1 144 ? -10.851 3.777 8.087 1.00 97.81 144 ALA A O 1
ATOM 1158 N N . THR A 1 145 ? -8.994 2.687 7.455 1.00 97.44 145 THR A N 1
ATOM 1159 C CA . THR A 1 145 ? -9.149 1.574 8.401 1.00 97.44 145 THR A CA 1
ATOM 1160 C C . THR A 1 145 ? -9.022 2.034 9.849 1.00 97.44 145 THR A C 1
ATOM 1162 O O . THR A 1 145 ? -9.889 1.718 10.666 1.00 97.44 145 THR A O 1
ATOM 1165 N N . ILE A 1 146 ? -7.989 2.808 10.195 1.00 96.38 146 ILE A N 1
ATOM 1166 C CA . ILE A 1 146 ? -7.821 3.310 11.569 1.00 96.38 146 ILE A CA 1
ATOM 1167 C C . ILE A 1 146 ? -8.924 4.303 11.945 1.00 96.38 146 ILE A C 1
ATOM 1169 O O . ILE A 1 146 ? -9.386 4.287 13.086 1.00 96.38 146 ILE A O 1
ATOM 1173 N N . GLN A 1 147 ? -9.408 5.110 10.994 1.00 96.06 147 GLN A N 1
ATOM 1174 C CA . GLN A 1 147 ? -10.542 6.005 11.213 1.00 96.06 147 GLN A CA 1
ATOM 1175 C C . GLN A 1 147 ? -11.804 5.204 11.537 1.00 96.06 147 GLN A C 1
ATOM 1177 O O . GLN A 1 147 ? -12.538 5.532 12.472 1.00 96.06 147 GLN A O 1
ATOM 1182 N N . ARG A 1 148 ? -12.041 4.107 10.816 1.00 95.38 148 ARG A N 1
ATOM 1183 C CA . ARG A 1 148 ? -13.162 3.212 11.096 1.00 95.38 148 ARG A CA 1
ATOM 1184 C C . ARG A 1 148 ? -13.020 2.509 12.448 1.00 95.38 148 ARG A C 1
ATOM 1186 O O . ARG A 1 148 ? -13.978 2.489 13.220 1.00 95.38 148 ARG A O 1
ATOM 1193 N N . GLN A 1 149 ? -11.828 2.022 12.785 1.00 94.69 149 GLN A N 1
ATOM 1194 C CA . GLN A 1 149 ? -11.534 1.423 14.092 1.00 94.69 149 GLN A CA 1
ATOM 1195 C C . GLN A 1 149 ? -11.800 2.410 15.240 1.00 94.69 149 GLN A C 1
ATOM 1197 O O . GLN A 1 149 ? -12.441 2.063 16.233 1.00 94.69 149 GLN A O 1
ATOM 1202 N N . HIS A 1 150 ? -11.386 3.668 15.080 1.00 94.25 150 HIS A N 1
ATOM 1203 C CA . HIS A 1 150 ? -11.665 4.740 16.035 1.00 94.25 150 HIS A CA 1
ATOM 1204 C C . HIS A 1 150 ? -13.174 4.980 16.211 1.00 94.25 150 HIS A C 1
ATOM 1206 O O . HIS A 1 150 ? -13.658 5.111 17.338 1.00 94.25 150 HIS A O 1
ATOM 1212 N N . ARG A 1 151 ? -13.954 4.962 15.123 1.00 94.38 151 ARG A N 1
ATOM 1213 C CA . ARG A 1 151 ? -15.420 5.092 15.189 1.00 94.38 151 ARG A CA 1
ATOM 1214 C C . ARG A 1 151 ? -16.080 3.926 15.928 1.00 94.38 151 ARG A C 1
ATOM 1216 O O . ARG A 1 151 ? -17.001 4.164 16.708 1.00 94.38 151 ARG A O 1
ATOM 1223 N N . HIS A 1 152 ? -15.603 2.693 15.741 1.00 94.06 152 HIS A N 1
ATOM 1224 C CA . HIS A 1 152 ? -16.076 1.542 16.519 1.00 94.06 152 HIS A CA 1
ATOM 1225 C C . HIS A 1 152 ? -15.784 1.699 18.014 1.00 94.06 152 HIS A C 1
ATOM 1227 O O . HIS A 1 152 ? -16.680 1.469 18.828 1.00 94.06 152 HIS A O 1
ATOM 1233 N N . ALA A 1 153 ? -14.577 2.140 18.374 1.00 92.88 153 ALA A N 1
ATOM 1234 C CA . ALA A 1 153 ? -14.203 2.385 19.765 1.00 92.88 153 ALA A CA 1
ATOM 1235 C C . ALA A 1 153 ? -15.084 3.468 20.411 1.00 92.88 153 ALA A C 1
ATOM 1237 O O . ALA A 1 153 ? -15.627 3.253 21.494 1.00 92.88 153 ALA A O 1
ATOM 1238 N N . LYS A 1 154 ? -15.320 4.588 19.712 1.00 92.31 154 LYS A N 1
ATOM 1239 C CA . LYS A 1 154 ? -16.208 5.661 20.187 1.00 92.31 154 LYS A CA 1
ATOM 1240 C C . LYS A 1 154 ? -17.639 5.163 20.400 1.00 92.31 154 LYS A C 1
ATOM 1242 O O . LYS A 1 154 ? -18.229 5.425 21.442 1.00 92.31 154 LYS A O 1
ATOM 1247 N N . ALA A 1 155 ? -18.182 4.400 19.453 1.00 91.25 155 ALA A N 1
ATOM 1248 C CA . ALA A 1 155 ? -19.536 3.860 19.563 1.00 91.25 155 ALA A CA 1
ATOM 1249 C C . ALA A 1 155 ? -19.676 2.791 20.666 1.00 91.25 155 ALA A C 1
ATOM 1251 O O . ALA A 1 155 ? -20.748 2.636 21.252 1.00 91.25 155 ALA A O 1
ATOM 1252 N N . ALA A 1 156 ? -18.615 2.034 20.961 1.00 90.19 156 ALA A N 1
ATOM 1253 C CA . ALA A 1 156 ? -18.580 1.122 22.103 1.00 90.19 156 ALA A CA 1
ATOM 1254 C C . ALA A 1 156 ? -18.551 1.890 23.434 1.00 90.19 156 ALA A C 1
ATOM 1256 O O . ALA A 1 156 ? -19.343 1.582 24.323 1.00 90.19 156 ALA A O 1
ATOM 1257 N N . ALA A 1 157 ? -17.719 2.931 23.538 1.00 90.50 157 ALA A N 1
ATOM 1258 C CA . ALA A 1 157 ? -17.650 3.787 24.720 1.00 90.50 157 ALA A CA 1
ATOM 1259 C C . ALA A 1 157 ? -18.995 4.478 25.006 1.00 90.50 157 ALA A C 1
ATOM 1261 O O . ALA A 1 157 ? -19.502 4.383 26.118 1.00 90.50 157 ALA A O 1
ATOM 1262 N N . SER A 1 158 ? -19.640 5.071 23.993 1.00 88.81 158 SER A N 1
ATOM 1263 C CA . SER A 1 158 ? -20.957 5.708 24.158 1.00 88.81 158 SER A CA 1
ATOM 1264 C C . SER A 1 158 ? -22.046 4.740 24.634 1.00 88.81 158 SER A C 1
ATOM 1266 O O . SER A 1 158 ? -22.928 5.145 25.387 1.00 88.81 158 SER A O 1
ATOM 1268 N N . ARG A 1 159 ? -21.992 3.461 24.233 1.00 85.75 159 ARG A N 1
ATOM 1269 C CA . ARG A 1 159 ? -22.916 2.430 24.739 1.00 85.75 159 ARG A CA 1
ATOM 1270 C C . ARG A 1 159 ? -22.649 2.073 26.199 1.00 85.75 159 ARG A C 1
ATOM 1272 O O . ARG A 1 159 ? -23.602 1.871 26.939 1.00 85.75 159 ARG A O 1
ATOM 1279 N N . ALA A 1 160 ? -21.385 2.016 26.612 1.00 85.94 160 ALA A N 1
ATOM 1280 C CA . ALA A 1 160 ? -21.023 1.735 27.999 1.00 85.94 160 ALA A CA 1
ATOM 1281 C C . ALA A 1 160 ? -21.454 2.863 28.957 1.00 85.94 160 ALA A C 1
ATOM 1283 O O . ALA A 1 160 ? -21.854 2.587 30.083 1.00 85.94 160 ALA A O 1
ATOM 1284 N N . THR A 1 161 ? -21.414 4.124 28.510 1.00 84.56 1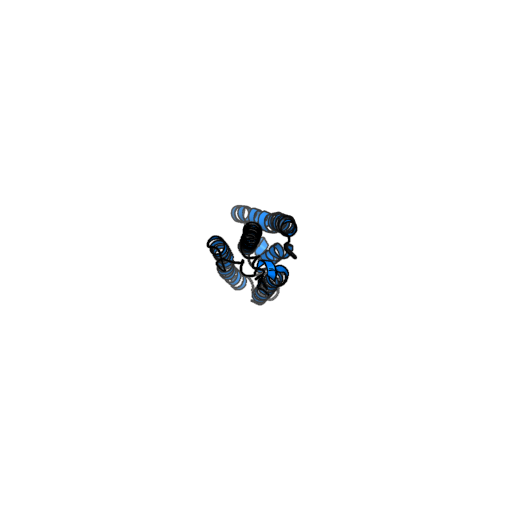61 THR A N 1
ATOM 1285 C CA . THR A 1 161 ? -21.782 5.291 29.335 1.00 84.56 161 THR A CA 1
ATOM 1286 C C . THR A 1 161 ? -23.296 5.541 29.424 1.00 84.56 161 THR A C 1
ATOM 1288 O O . THR A 1 161 ? -23.729 6.222 30.346 1.00 84.56 161 THR A O 1
ATOM 1291 N N . ASN A 1 162 ? -24.115 4.966 28.531 1.00 69.56 162 ASN A N 1
ATOM 1292 C CA . ASN A 1 162 ? -25.584 5.077 28.555 1.00 69.56 162 ASN A CA 1
ATOM 1293 C C . ASN A 1 162 ? -26.269 3.729 28.894 1.00 69.56 162 ASN A C 1
ATOM 1295 O O . ASN A 1 162 ? -26.883 3.111 28.019 1.00 69.56 162 ASN A O 1
ATOM 1299 N N . PRO A 1 163 ? -26.231 3.262 30.160 1.00 59.72 163 PRO A N 1
ATOM 1300 C CA . PRO A 1 163 ? -26.850 1.995 30.571 1.00 59.72 163 PRO A CA 1
ATOM 1301 C C . PRO A 1 163 ? -28.393 2.019 30.622 1.00 59.72 163 PRO A C 1
ATOM 1303 O O . PRO A 1 163 ? -29.014 0.971 30.788 1.00 59.72 163 PRO A O 1
ATOM 1306 N N . VAL A 1 164 ? -29.034 3.181 30.437 1.00 59.03 164 VAL A N 1
ATOM 1307 C CA . VAL A 1 164 ? -30.481 3.412 30.670 1.00 59.03 164 VAL A CA 1
ATOM 1308 C C . VAL A 1 164 ? -31.415 2.565 29.783 1.00 59.03 164 VAL A C 1
ATOM 1310 O O . VAL A 1 164 ? -32.595 2.429 30.085 1.00 59.03 164 VAL A O 1
ATOM 1313 N N . THR A 1 165 ? -30.909 1.901 28.741 1.00 56.00 165 THR A N 1
ATOM 1314 C CA . THR A 1 165 ? -31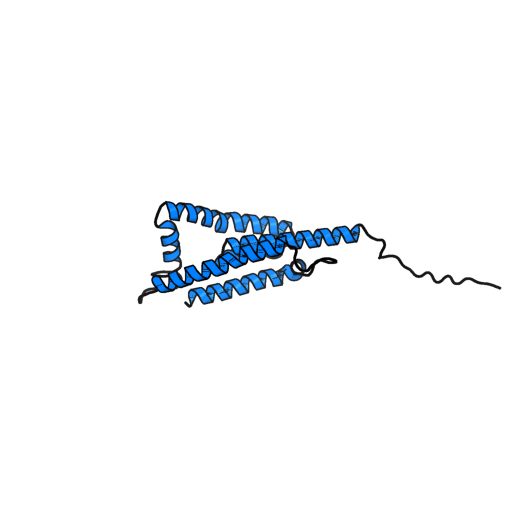.740 1.039 27.873 1.00 56.00 165 THR A CA 1
ATOM 1315 C C . THR A 1 165 ? -31.737 -0.447 28.269 1.00 56.00 165 THR A C 1
ATOM 1317 O O . THR A 1 165 ? -32.434 -1.236 27.637 1.00 56.00 165 THR A O 1
ATOM 1320 N N . ALA A 1 166 ? -30.977 -0.860 29.293 1.00 53.84 166 ALA A N 1
ATOM 1321 C CA . ALA A 1 166 ? -30.806 -2.276 29.653 1.00 53.84 166 ALA A CA 1
ATOM 1322 C C . ALA A 1 166 ? -31.668 -2.764 30.836 1.00 53.84 166 ALA A C 1
ATOM 1324 O O . ALA A 1 166 ? -31.578 -3.933 31.204 1.00 53.84 166 ALA A O 1
ATOM 1325 N N . GLN A 1 167 ? -32.520 -1.919 31.427 1.00 48.53 167 GLN A N 1
ATOM 1326 C CA . GLN A 1 167 ? -33.320 -2.307 32.591 1.00 48.53 167 GLN A CA 1
ATOM 1327 C C . GLN A 1 167 ? -34.800 -1.960 32.406 1.00 48.53 167 GLN A C 1
ATOM 1329 O O . GLN A 1 167 ? -35.267 -0.881 32.755 1.00 48.53 167 GLN A O 1
ATOM 1334 N N . ARG A 1 168 ? -35.566 -2.934 31.906 1.00 48.78 168 ARG A N 1
ATOM 1335 C CA . ARG A 1 168 ? -36.986 -3.060 32.247 1.00 48.78 168 ARG A CA 1
ATOM 1336 C C . ARG A 1 168 ? -37.287 -4.519 32.604 1.00 48.78 168 ARG A C 1
ATOM 1338 O O . ARG A 1 168 ? -37.801 -5.254 31.766 1.00 48.78 168 ARG A O 1
ATOM 1345 N N . PRO A 1 169 ? -36.966 -4.980 33.827 1.00 49.28 169 PRO A N 1
ATOM 1346 C CA . PRO A 1 169 ? -37.671 -6.118 34.378 1.00 49.28 169 PRO A CA 1
ATOM 1347 C C . PRO A 1 169 ? -39.082 -5.613 34.675 1.00 49.28 169 PRO A C 1
ATOM 1349 O O . PRO A 1 169 ? -39.293 -4.817 35.589 1.00 49.28 169 PRO A O 1
ATOM 1352 N N . GLY A 1 170 ? -40.040 -5.991 33.832 1.00 52.12 170 GLY A N 1
ATOM 1353 C CA . GLY A 1 170 ? -41.452 -5.823 34.138 1.00 52.12 170 GLY A CA 1
ATOM 1354 C C . GLY A 1 170 ? -41.775 -6.671 35.358 1.00 52.12 170 GLY A C 1
ATOM 1355 O O . GLY A 1 170 ? -42.114 -7.840 35.226 1.00 52.12 170 GLY A O 1
ATOM 1356 N N . GLY A 1 171 ? -41.623 -6.085 36.543 1.00 51.59 171 GLY A N 1
ATOM 1357 C CA . GLY A 1 171 ? -42.254 -6.579 37.750 1.00 51.59 171 GLY A CA 1
ATOM 1358 C C . GLY A 1 171 ? -43.760 -6.487 37.556 1.00 51.59 171 GLY A C 1
ATOM 1359 O O . GLY A 1 171 ? -44.328 -5.400 37.618 1.00 51.59 171 GLY A O 1
ATOM 1360 N N . SER A 1 172 ? -44.403 -7.621 37.292 1.00 53.41 172 SER A N 1
ATOM 1361 C CA . SER A 1 172 ? -45.829 -7.764 37.551 1.00 53.41 172 SER A CA 1
ATOM 1362 C C . SER A 1 172 ? -45.985 -8.061 39.036 1.00 53.41 172 SER A C 1
ATOM 1364 O O . SER A 1 172 ? -45.794 -9.185 39.496 1.00 53.41 172 SER A O 1
ATOM 1366 N N . SER A 1 173 ? -46.284 -7.007 39.782 1.00 51.34 173 SER A N 1
ATOM 1367 C CA . SER A 1 173 ? -46.819 -7.047 41.133 1.00 51.34 173 SER A CA 1
ATOM 1368 C C . SER A 1 173 ? -48.084 -7.909 41.181 1.00 51.34 173 SER A C 1
ATOM 1370 O O . SER A 1 173 ? -49.137 -7.488 40.706 1.00 51.34 173 SER A O 1
ATOM 1372 N N . THR A 1 174 ? -48.004 -9.095 41.777 1.00 51.12 174 THR A N 1
ATOM 1373 C CA . THR A 1 174 ? -49.170 -9.775 42.352 1.00 51.12 174 THR A CA 1
ATOM 1374 C C . THR A 1 174 ? -49.374 -9.273 43.778 1.00 51.12 174 THR A C 1
ATOM 1376 O O . THR A 1 174 ? -48.832 -9.817 44.735 1.00 51.12 174 THR A O 1
ATOM 1379 N N . SER A 1 175 ? -50.162 -8.214 43.896 1.00 55.84 175 SER A N 1
ATOM 1380 C CA . SER A 1 175 ? -51.046 -7.940 45.030 1.00 55.84 175 SER A CA 1
ATOM 1381 C C . SER A 1 175 ? -52.457 -7.975 44.433 1.00 55.84 175 SER A C 1
ATOM 1383 O O . SER A 1 175 ? -52.673 -7.494 43.323 1.00 55.84 175 SER A O 1
ATOM 1385 N N . THR A 1 176 ? -53.469 -8.587 45.040 1.00 47.62 176 THR A N 1
ATOM 1386 C CA . THR A 1 176 ? -54.200 -8.099 46.225 1.00 47.62 176 THR A CA 1
ATOM 1387 C C . THR A 1 176 ? -55.233 -9.195 46.657 1.00 47.62 176 THR A C 1
ATOM 1389 O O . THR A 1 176 ? -55.150 -10.298 46.121 1.00 47.62 176 THR A O 1
ATOM 1392 N N . PRO A 1 177 ? -56.167 -8.982 47.610 1.00 61.53 177 PRO A N 1
ATOM 1393 C CA . PRO A 1 177 ? -56.154 -9.586 48.945 1.00 61.53 177 PRO A CA 1
ATOM 1394 C C . PRO A 1 177 ? -57.406 -10.448 49.265 1.00 61.53 177 PRO A C 1
ATOM 1396 O O . PRO A 1 177 ? -58.277 -10.617 48.417 1.00 61.53 177 PRO A O 1
ATOM 1399 N N . THR A 1 178 ? -57.477 -10.868 50.540 1.00 53.34 178 THR A N 1
ATOM 1400 C CA . THR A 1 178 ? -58.590 -11.481 51.310 1.00 53.34 178 THR A CA 1
ATOM 1401 C C . THR A 1 178 ? -59.006 -12.896 50.949 1.00 53.34 178 THR A C 1
ATOM 1403 O O . THR A 1 178 ? -59.619 -13.089 49.881 1.00 53.34 178 THR A O 1
#

Radius of gyration: 24.24 Å; chains: 1; bounding box: 78×27×80 Å

Sequence (178 aa):
MISLIVHAVLGLATIWWIVSSNRSVFAKPSGGELFSPLEMVFYAVGIAPIVLGWYFNIRFVNEYAHGPNHNPIWGPGSWTHYIQLMYTNPAAGSASQDYTIINVVLLPLFTIVDGYRRGLRRPWLYFVSSLFTSCAFAYAFYFATIQRQHRHAKAAASRATNPVTAQRPGGSSTSTPT

Organism: NCBI:txid29314

Secondary structure (DSSP, 8-state):
-HHHHHHHHHHHHHHHHHHHHTHHHHSPPTTS-SS-HHHHHHHHHHHHHHHHHHHHHHHHHHHH--SSS--SSSSTTSHHHHHHHHTSSHHHHHHHHHHHIIIIIIHHHHHHHHHHHTT-S-THHHHHHHHHS-HHHHHHHHHHHHHHHHHHHHHHHHHHH-GGGS------------